Protein AF-A0A8S3WAT8-F1 (afdb_monomer_lite)

Secondary structure (DSSP, 8-state):
-PPPHHHHHHHHHHHHHHTTS---TTHHHHHHHHHHHHH-TT----HHHHHHHHHHHHHHT-S-HHHHHHHHHHHS--------------------------------

Structure (mmCIF, N/CA/C/O backbone):
data_AF-A0A8S3WAT8-F1
#
_entry.id   AF-A0A8S3WAT8-F1
#
loop_
_atom_site.group_PDB
_atom_site.id
_atom_site.type_symbol
_atom_site.label_atom_id
_atom_site.label_alt_id
_atom_site.label_comp_id
_atom_site.label_asym_id
_atom_site.label_entity_id
_atom_site.label_seq_id
_atom_site.pdbx_PDB_ins_code
_atom_site.Cartn_x
_atom_site.Cartn_y
_atom_site.Cartn_z
_atom_site.occupancy
_atom_site.B_iso_or_equiv
_atom_site.auth_seq_id
_atom_site.auth_comp_id
_atom_site.auth_asym_id
_atom_site.auth_atom_id
_atom_site.pdbx_PDB_model_num
ATOM 1 N N . MET A 1 1 ? 0.186 0.932 17.418 1.00 68.19 1 MET A N 1
ATOM 2 C CA . MET A 1 1 ? -1.054 0.558 16.702 1.00 68.19 1 MET A CA 1
ATOM 3 C C . MET A 1 1 ? -0.921 -0.859 16.154 1.00 68.19 1 MET A C 1
ATOM 5 O O . MET A 1 1 ? 0.162 -1.203 15.692 1.00 68.19 1 MET A O 1
ATOM 9 N N . ARG A 1 2 ? -1.981 -1.676 16.201 1.00 78.62 2 ARG A N 1
ATOM 10 C CA . ARG A 1 2 ? -1.981 -3.020 15.604 1.00 78.62 2 ARG A CA 1
ATOM 11 C C . ARG A 1 2 ? -2.451 -2.938 14.152 1.00 78.62 2 ARG A C 1
ATOM 13 O O . ARG A 1 2 ? -3.581 -2.545 13.897 1.00 78.62 2 ARG A O 1
ATOM 20 N N . TRP A 1 3 ? -1.578 -3.297 13.218 1.00 82.94 3 TRP A N 1
ATOM 21 C CA . TRP A 1 3 ? -1.917 -3.374 11.799 1.00 82.94 3 TRP A CA 1
ATOM 22 C C . TRP A 1 3 ? -2.719 -4.644 11.523 1.00 82.94 3 TRP A C 1
ATOM 24 O O . TRP A 1 3 ? -2.230 -5.749 11.774 1.00 82.94 3 TRP A O 1
ATOM 34 N N . SER A 1 4 ? -3.936 -4.491 11.009 1.00 87.94 4 SER A N 1
ATOM 35 C CA . SER A 1 4 ? -4.754 -5.619 10.568 1.00 87.94 4 SER A CA 1
ATOM 36 C C . SER A 1 4 ? -4.258 -6.165 9.225 1.00 87.94 4 SER A C 1
ATOM 38 O O . SER A 1 4 ? -3.505 -5.511 8.499 1.00 87.94 4 SER A O 1
ATOM 40 N N . GLN A 1 5 ? -4.687 -7.377 8.874 1.00 86.56 5 GLN A N 1
ATOM 41 C CA . GLN A 1 5 ? -4.379 -7.969 7.571 1.00 86.56 5 GLN A CA 1
ATOM 42 C C . GLN A 1 5 ? -4.954 -7.133 6.417 1.00 86.56 5 GLN A C 1
ATOM 44 O O . GLN A 1 5 ? -4.261 -6.929 5.424 1.00 86.56 5 GLN A O 1
ATOM 49 N N . ALA A 1 6 ? -6.157 -6.571 6.583 1.00 86.38 6 ALA A N 1
ATOM 50 C CA . ALA A 1 6 ? -6.775 -5.672 5.607 1.00 86.38 6 ALA A CA 1
ATOM 51 C C . ALA A 1 6 ? -5.949 -4.390 5.395 1.00 86.38 6 ALA A C 1
ATOM 53 O O . ALA A 1 6 ? -5.682 -4.010 4.258 1.00 86.38 6 ALA A O 1
ATOM 54 N N . MET A 1 7 ? -5.440 -3.784 6.474 1.00 88.88 7 MET A N 1
ATOM 55 C CA . MET A 1 7 ? -4.555 -2.618 6.373 1.00 88.88 7 MET A CA 1
ATOM 56 C C . MET A 1 7 ? -3.242 -2.961 5.661 1.00 88.88 7 MET A C 1
ATOM 58 O O . MET A 1 7 ? -2.744 -2.170 4.866 1.00 88.88 7 MET A O 1
ATOM 62 N N . ASN A 1 8 ? -2.675 -4.144 5.929 1.00 90.00 8 ASN A N 1
ATOM 63 C CA . ASN A 1 8 ? -1.458 -4.601 5.255 1.00 90.00 8 ASN A CA 1
ATOM 64 C C . ASN A 1 8 ? -1.702 -4.829 3.754 1.00 90.00 8 ASN A C 1
ATOM 66 O O . ASN A 1 8 ? -0.862 -4.454 2.939 1.00 90.00 8 ASN A O 1
ATOM 70 N N . ALA A 1 9 ? -2.858 -5.391 3.393 1.00 89.44 9 ALA A N 1
ATOM 71 C CA . ALA A 1 9 ? -3.274 -5.550 2.005 1.00 89.44 9 ALA A CA 1
ATOM 72 C C . ALA A 1 9 ? -3.441 -4.187 1.314 1.00 89.44 9 ALA A C 1
ATOM 74 O O . ALA A 1 9 ? -2.903 -3.988 0.230 1.00 89.44 9 ALA A O 1
ATOM 75 N N . ASN A 1 10 ? -4.090 -3.214 1.961 1.00 89.81 10 ASN A N 1
ATOM 76 C CA . ASN A 1 10 ? -4.235 -1.852 1.435 1.00 89.81 10 ASN A CA 1
ATOM 77 C C . ASN A 1 10 ? -2.889 -1.118 1.308 1.00 89.81 10 ASN A C 1
ATOM 79 O O . ASN A 1 10 ? -2.667 -0.407 0.329 1.00 89.81 10 ASN A O 1
ATOM 83 N N . ALA A 1 11 ? -1.955 -1.339 2.237 1.00 89.44 11 ALA A N 1
ATOM 84 C CA . ALA A 1 11 ? -0.590 -0.821 2.140 1.00 89.44 11 ALA A CA 1
ATOM 85 C C . ALA A 1 11 ? 0.165 -1.410 0.939 1.00 89.44 11 ALA A C 1
ATOM 87 O O . ALA A 1 11 ? 0.839 -0.678 0.215 1.00 89.44 11 ALA A O 1
ATOM 88 N N . LEU A 1 12 ? 0.016 -2.715 0.690 1.00 89.12 12 LEU A N 1
ATOM 89 C CA . LEU A 1 12 ? 0.580 -3.364 -0.491 1.00 89.12 12 LEU A CA 1
ATOM 90 C C . LEU A 1 12 ? -0.096 -2.908 -1.786 1.00 89.12 12 LEU A C 1
ATOM 92 O O . LEU A 1 12 ? 0.605 -2.671 -2.762 1.00 89.12 12 LEU A O 1
ATOM 96 N N . ARG A 1 13 ? -1.420 -2.712 -1.803 1.00 88.25 13 ARG A N 1
ATOM 97 C CA . ARG A 1 13 ? -2.122 -2.155 -2.970 1.00 88.25 13 ARG A CA 1
ATOM 98 C C . ARG A 1 13 ? -1.599 -0.762 -3.312 1.00 88.25 13 ARG A C 1
ATOM 100 O O . ARG A 1 13 ? -1.258 -0.496 -4.458 1.00 88.25 13 ARG A O 1
ATOM 107 N N . ALA A 1 14 ? -1.446 0.100 -2.307 1.00 88.44 14 ALA A N 1
ATOM 108 C CA . ALA A 1 14 ? -0.851 1.417 -2.495 1.00 88.44 14 ALA A CA 1
ATOM 109 C C . ALA A 1 14 ? 0.591 1.326 -3.021 1.00 88.44 14 ALA A C 1
ATOM 111 O O . ALA A 1 14 ? 0.946 2.073 -3.926 1.00 88.44 14 ALA A O 1
ATOM 112 N N . TYR A 1 15 ? 1.402 0.400 -2.496 1.00 88.44 15 TYR A N 1
ATOM 113 C CA . TYR A 1 15 ? 2.766 0.138 -2.966 1.00 88.44 15 TYR A CA 1
ATOM 114 C C . TYR A 1 15 ? 2.787 -0.325 -4.431 1.00 88.44 15 TYR A C 1
ATOM 116 O O . TYR A 1 15 ? 3.478 0.258 -5.257 1.00 88.44 15 TYR A O 1
ATOM 124 N N . PHE A 1 16 ? 2.000 -1.332 -4.804 1.00 85.56 16 PHE A N 1
ATOM 125 C CA . PHE A 1 16 ? 1.974 -1.818 -6.184 1.00 85.56 16 PHE A CA 1
ATOM 126 C C . PHE A 1 16 ? 1.425 -0.778 -7.165 1.00 85.56 16 PHE A C 1
ATOM 128 O O . PHE A 1 16 ? 1.948 -0.676 -8.272 1.00 85.56 16 PHE A O 1
ATOM 135 N N . GLY A 1 17 ? 0.468 0.052 -6.738 1.00 82.75 17 GLY A N 1
ATOM 136 C CA . GLY A 1 17 ? -0.089 1.136 -7.550 1.00 82.75 17 GLY A CA 1
ATOM 137 C C . GLY A 1 17 ? 0.908 2.245 -7.907 1.00 82.75 17 GLY A C 1
ATOM 138 O O . GLY A 1 17 ? 0.714 2.926 -8.906 1.00 82.75 17 GLY A O 1
ATOM 139 N N . VAL A 1 18 ? 1.992 2.424 -7.139 1.00 82.44 18 VAL A N 1
ATOM 140 C CA . VAL A 1 18 ? 3.056 3.402 -7.457 1.00 82.44 18 VAL A CA 1
ATOM 141 C C . VAL A 1 18 ? 4.325 2.772 -8.032 1.00 82.44 18 VAL A C 1
ATOM 143 O O . VAL A 1 18 ? 5.209 3.493 -8.492 1.00 82.44 18 VAL A O 1
ATOM 146 N N . LYS A 1 19 ? 4.446 1.438 -8.018 1.00 68.44 19 LYS A N 1
ATOM 147 C CA . LYS A 1 19 ? 5.667 0.712 -8.417 1.00 68.44 19 LYS A CA 1
ATOM 148 C C . LYS A 1 19 ? 5.920 0.679 -9.932 1.00 68.44 19 LYS A C 1
ATOM 150 O O . LYS A 1 19 ? 6.952 0.154 -10.337 1.00 68.44 19 LYS A O 1
ATOM 155 N N . GLY A 1 20 ? 4.999 1.213 -10.737 1.00 60.50 20 GLY A N 1
ATOM 156 C CA . GLY A 1 20 ? 5.140 1.366 -12.190 1.00 60.50 20 GLY A CA 1
ATOM 157 C C . GLY A 1 20 ? 5.823 2.663 -12.639 1.00 60.50 20 GLY A C 1
ATOM 158 O O . GLY A 1 20 ? 6.166 2.780 -13.807 1.00 60.50 20 GLY A O 1
ATOM 159 N N . GLU A 1 21 ? 6.047 3.630 -11.742 1.00 57.00 21 GLU A N 1
ATOM 160 C CA . GLU A 1 21 ? 6.706 4.897 -12.085 1.00 57.00 21 GLU A CA 1
ATOM 161 C C . GLU A 1 21 ? 8.146 4.918 -11.552 1.00 57.00 21 GLU A C 1
ATOM 163 O O . GLU A 1 21 ? 8.375 4.981 -10.340 1.00 57.00 21 GLU A O 1
ATOM 168 N N . GLU A 1 22 ? 9.127 4.907 -12.457 1.00 53.25 22 GLU A N 1
ATOM 169 C CA . GLU A 1 22 ? 10.563 5.039 -12.171 1.00 53.25 22 GLU A CA 1
ATOM 170 C C . GLU A 1 22 ? 10.927 6.438 -11.640 1.00 53.25 22 GLU A C 1
ATOM 172 O O . GLU A 1 22 ? 11.609 7.229 -12.286 1.00 53.25 22 GLU A O 1
ATOM 177 N N . THR A 1 23 ? 10.468 6.813 -10.448 1.00 51.16 23 THR A N 1
ATOM 178 C CA . THR A 1 23 ? 10.886 8.085 -9.841 1.00 51.16 23 THR A CA 1
ATOM 179 C C . THR A 1 23 ? 11.262 7.908 -8.385 1.00 51.16 23 THR A C 1
ATOM 181 O O . THR A 1 23 ? 10.403 7.624 -7.557 1.00 51.16 23 THR A O 1
ATOM 184 N N . GLY A 1 24 ? 12.555 8.123 -8.117 1.00 58.31 24 GLY A N 1
ATOM 185 C CA . GLY A 1 24 ? 13.203 8.500 -6.856 1.00 58.31 24 GLY A CA 1
ATOM 186 C C . GLY A 1 24 ? 12.570 8.058 -5.529 1.00 58.31 24 GLY A C 1
ATOM 187 O O . GLY A 1 24 ? 11.426 8.368 -5.210 1.00 58.31 24 GLY A O 1
ATOM 188 N N . CYS A 1 25 ? 13.392 7.474 -4.654 1.00 58.66 25 CYS A N 1
ATOM 189 C CA . CYS A 1 25 ? 13.045 6.966 -3.317 1.00 58.66 25 CYS A CA 1
ATOM 190 C C . CYS A 1 25 ? 12.160 7.864 -2.422 1.00 58.66 25 CYS A C 1
ATOM 192 O O . CYS A 1 25 ? 11.528 7.344 -1.498 1.00 58.66 25 CYS A O 1
ATOM 194 N N . LEU A 1 26 ? 12.143 9.184 -2.645 1.00 62.97 26 LEU A N 1
ATOM 195 C CA . LEU A 1 26 ? 11.342 10.158 -1.894 1.00 62.97 26 LEU A CA 1
ATOM 196 C C . LEU A 1 26 ? 9.950 10.384 -2.506 1.00 62.97 26 LEU A C 1
ATOM 198 O O . LEU A 1 26 ? 8.958 10.326 -1.784 1.00 62.97 26 LEU A O 1
ATOM 202 N N . ALA A 1 27 ? 9.852 10.561 -3.828 1.00 72.50 27 ALA A N 1
ATOM 203 C CA . ALA A 1 27 ? 8.576 10.816 -4.508 1.00 72.50 27 ALA A CA 1
ATOM 204 C C . ALA A 1 27 ? 7.615 9.624 -4.383 1.00 72.50 27 ALA A C 1
ATOM 206 O O . ALA A 1 27 ? 6.407 9.787 -4.201 1.00 72.50 27 ALA A O 1
ATOM 207 N N . TYR A 1 28 ? 8.177 8.416 -4.398 1.00 79.31 28 TYR A N 1
ATOM 208 C CA . TYR A 1 28 ? 7.433 7.182 -4.213 1.00 79.31 28 TYR A CA 1
ATOM 209 C C . TYR A 1 28 ? 6.669 7.119 -2.878 1.00 79.31 28 TYR A C 1
ATOM 211 O O . TYR A 1 28 ? 5.511 6.703 -2.854 1.00 79.31 28 TYR A O 1
ATOM 219 N N . ARG A 1 29 ? 7.279 7.555 -1.762 1.00 85.25 29 ARG A N 1
ATOM 220 C CA . ARG A 1 29 ? 6.660 7.463 -0.422 1.00 85.25 29 ARG A CA 1
ATOM 221 C C . ARG A 1 29 ? 5.443 8.373 -0.302 1.00 85.25 29 ARG A C 1
ATOM 223 O O . ARG A 1 29 ? 4.399 7.917 0.160 1.00 85.25 29 ARG A O 1
ATOM 230 N N . ALA A 1 30 ? 5.561 9.604 -0.791 1.00 85.25 30 ALA A N 1
ATOM 231 C CA . ALA A 1 30 ? 4.464 10.564 -0.817 1.00 85.25 30 ALA A CA 1
ATOM 232 C C . ALA A 1 30 ? 3.304 10.084 -1.703 1.00 85.25 30 ALA A C 1
ATOM 234 O O . ALA A 1 30 ? 2.141 10.160 -1.309 1.00 85.25 30 ALA A O 1
ATOM 235 N N . ARG A 1 31 ? 3.592 9.528 -2.889 1.00 85.06 31 ARG A N 1
ATOM 236 C CA . ARG A 1 31 ? 2.549 8.977 -3.772 1.00 85.06 31 ARG A CA 1
ATOM 237 C C . ARG A 1 31 ? 1.855 7.763 -3.158 1.00 85.06 31 ARG A C 1
ATOM 239 O O . ARG A 1 31 ? 0.627 7.706 -3.144 1.00 85.06 31 ARG A O 1
ATOM 246 N N . MET A 1 32 ? 2.629 6.837 -2.596 1.00 89.19 32 MET A N 1
ATOM 247 C CA . MET A 1 32 ? 2.103 5.659 -1.907 1.00 89.19 32 MET A CA 1
ATOM 248 C C . MET A 1 32 ? 1.207 6.067 -0.732 1.00 89.19 32 MET A C 1
ATOM 250 O O . MET A 1 32 ? 0.121 5.520 -0.565 1.00 89.19 32 MET A O 1
ATOM 254 N N . HIS A 1 33 ? 1.623 7.065 0.051 1.00 90.12 33 HIS A N 1
ATOM 255 C CA . HIS A 1 33 ? 0.831 7.600 1.157 1.00 90.12 33 HIS A CA 1
ATOM 256 C C . HIS A 1 33 ? -0.483 8.220 0.688 1.00 90.12 33 HIS A C 1
ATOM 258 O O . HIS A 1 33 ? -1.527 7.907 1.252 1.00 90.12 33 HIS A O 1
ATOM 264 N N . ARG A 1 34 ? -0.470 9.006 -0.394 1.00 87.88 34 ARG A N 1
ATOM 265 C CA . ARG A 1 34 ? -1.695 9.570 -0.983 1.00 87.88 34 ARG A CA 1
ATOM 266 C C . ARG A 1 34 ? -2.675 8.492 -1.438 1.00 87.88 34 ARG A C 1
ATOM 268 O O . ARG A 1 34 ? -3.874 8.654 -1.231 1.00 87.88 34 ARG A O 1
ATOM 275 N N . LEU A 1 35 ? -2.198 7.410 -2.057 1.00 87.94 35 LEU A N 1
ATOM 276 C CA . LEU A 1 35 ? -3.064 6.283 -2.424 1.00 87.94 35 LEU A CA 1
ATOM 277 C C . LEU A 1 35 ? -3.608 5.576 -1.184 1.00 87.94 35 LEU A C 1
ATOM 279 O O . LEU A 1 35 ? -4.799 5.291 -1.108 1.00 87.94 35 LEU A O 1
ATOM 283 N N . PHE A 1 36 ? -2.758 5.346 -0.189 1.00 90.19 36 PHE A N 1
ATOM 284 C CA . PHE A 1 36 ? -3.164 4.701 1.048 1.00 90.19 36 PHE A CA 1
ATOM 285 C C . PHE A 1 36 ? -4.200 5.526 1.824 1.00 90.19 36 PHE A C 1
ATOM 287 O O . PHE A 1 36 ? -5.188 4.970 2.285 1.00 90.19 36 PHE A O 1
ATOM 294 N N . ALA A 1 37 ? -4.043 6.848 1.892 1.00 89.38 37 ALA A N 1
ATOM 295 C CA . ALA A 1 37 ? -5.002 7.748 2.530 1.00 89.38 37 ALA A CA 1
ATOM 296 C C . ALA A 1 37 ? -6.376 7.757 1.833 1.00 89.38 37 ALA A C 1
ATOM 298 O O . ALA A 1 37 ? -7.381 8.051 2.471 1.00 89.38 37 ALA A O 1
ATOM 299 N N . LYS A 1 38 ? -6.445 7.412 0.538 1.00 87.25 38 LYS A N 1
ATOM 300 C CA . LYS A 1 38 ? -7.724 7.201 -0.164 1.00 87.25 38 LYS A CA 1
ATOM 301 C C . LYS A 1 38 ? -8.383 5.874 0.217 1.00 87.25 38 LYS A C 1
ATOM 303 O O . LYS A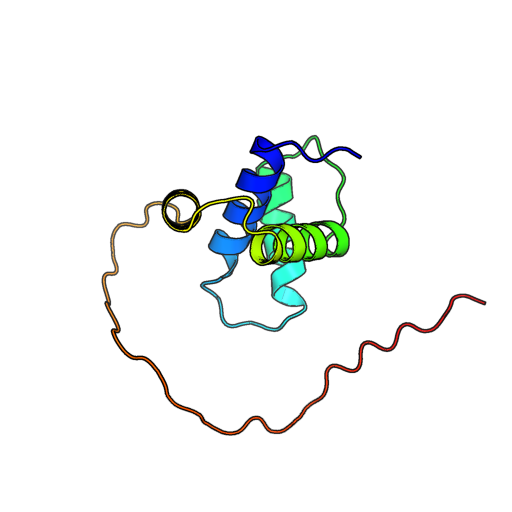 1 38 ? -9.605 5.808 0.267 1.00 87.25 38 LYS A O 1
ATOM 308 N N . LEU A 1 39 ? -7.585 4.830 0.455 1.00 85.56 39 LEU A N 1
ATOM 309 C CA . LEU A 1 39 ? -8.071 3.498 0.834 1.00 85.56 39 LEU A CA 1
ATOM 310 C C . LEU A 1 39 ? -8.473 3.426 2.314 1.00 85.56 39 LEU A C 1
ATOM 312 O O . LEU A 1 39 ? -9.450 2.772 2.654 1.00 85.56 39 LEU A O 1
ATOM 316 N N . GLU A 1 40 ? -7.724 4.104 3.181 1.00 86.19 40 GLU A N 1
ATOM 317 C CA . GLU A 1 40 ? -7.905 4.121 4.635 1.00 86.19 40 GLU A CA 1
ATOM 318 C C . GLU A 1 40 ? -7.913 5.574 5.150 1.00 86.19 40 GLU A C 1
ATOM 320 O O . GLU A 1 40 ? -6.982 5.999 5.838 1.00 86.19 40 GLU A O 1
ATOM 325 N N . PRO A 1 41 ? -8.951 6.372 4.830 1.00 83.19 41 PRO A N 1
ATOM 326 C CA . PRO A 1 41 ? -9.021 7.780 5.238 1.00 83.19 41 PRO A CA 1
ATOM 327 C C . PRO A 1 41 ? -9.178 7.960 6.753 1.00 83.19 41 PRO A C 1
ATOM 329 O O . PRO A 1 41 ? -8.876 9.021 7.292 1.00 83.19 41 PRO A O 1
ATOM 332 N N . SER A 1 42 ? -9.642 6.922 7.451 1.00 83.69 42 SER A N 1
ATOM 333 C CA . SER A 1 42 ? -9.746 6.884 8.912 1.00 83.69 42 SER A CA 1
ATOM 334 C C . SER A 1 42 ? -8.388 6.725 9.599 1.00 83.69 42 SER A C 1
ATOM 336 O O . SER A 1 42 ? -8.299 6.890 10.818 1.00 83.69 42 SER A O 1
ATOM 338 N N . LEU A 1 43 ? -7.333 6.393 8.843 1.00 83.94 43 LEU A N 1
ATOM 339 C CA . LEU A 1 43 ? -6.035 6.065 9.394 1.00 83.94 43 LEU A CA 1
ATOM 340 C C . LEU A 1 43 ? -5.005 7.181 9.207 1.00 83.94 43 LEU A C 1
ATOM 342 O O . LEU A 1 43 ? -4.491 7.417 8.115 1.00 83.94 43 LEU A O 1
ATOM 346 N N . THR A 1 44 ? -4.568 7.761 10.322 1.00 85.62 44 THR A N 1
ATOM 347 C CA . THR A 1 44 ? -3.460 8.721 10.335 1.00 85.62 44 THR A CA 1
ATOM 348 C C . THR A 1 44 ? -2.115 7.998 10.440 1.00 85.62 44 THR A C 1
ATOM 350 O O . THR A 1 44 ? -1.586 7.780 11.529 1.00 85.62 44 THR A O 1
ATOM 353 N N . VAL A 1 45 ? -1.541 7.617 9.298 1.00 86.62 45 VAL A N 1
ATOM 354 C CA . VAL A 1 45 ? -0.147 7.142 9.193 1.00 86.62 45 VAL A CA 1
ATOM 355 C C . VAL A 1 45 ? 0.725 8.187 8.512 1.00 86.62 45 VAL A C 1
ATOM 357 O O . VAL A 1 45 ? 0.245 8.964 7.695 1.00 86.62 45 VAL A O 1
ATOM 360 N N . THR A 1 46 ? 2.019 8.204 8.829 1.00 89.00 46 THR A N 1
ATOM 361 C CA . THR A 1 46 ? 3.004 9.013 8.096 1.00 89.00 46 THR A CA 1
ATOM 362 C C . THR A 1 46 ? 3.548 8.241 6.896 1.00 89.00 46 THR A C 1
ATOM 364 O O . THR A 1 46 ? 3.517 7.007 6.873 1.00 89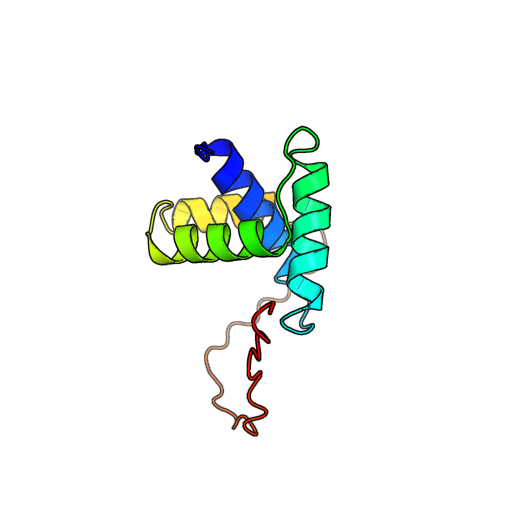.00 46 THR A O 1
ATOM 367 N N . GLU A 1 47 ? 4.107 8.952 5.916 1.00 88.62 47 GLU A N 1
ATOM 368 C CA . GLU A 1 47 ? 4.759 8.343 4.747 1.00 88.62 47 GLU A CA 1
ATOM 369 C C . GLU A 1 47 ? 5.852 7.339 5.151 1.00 88.62 47 GLU A C 1
ATOM 371 O O . GLU A 1 47 ? 5.961 6.249 4.585 1.00 88.62 47 GLU A O 1
ATOM 376 N N . GLN A 1 48 ? 6.630 7.689 6.181 1.00 87.19 48 GLN A N 1
ATOM 377 C CA . GLN A 1 48 ? 7.690 6.848 6.730 1.00 87.19 48 GLN A CA 1
ATOM 378 C C . GLN A 1 48 ? 7.132 5.560 7.351 1.00 87.19 48 GLN A C 1
ATOM 380 O O . GLN A 1 48 ? 7.598 4.475 7.014 1.00 87.19 48 GLN A O 1
ATOM 385 N N . ASN A 1 49 ? 6.092 5.664 8.190 1.00 89.25 49 ASN A N 1
ATOM 386 C CA . ASN A 1 49 ? 5.455 4.500 8.815 1.00 89.25 49 ASN A CA 1
ATOM 387 C C . ASN A 1 49 ? 4.895 3.528 7.771 1.00 89.25 49 ASN A C 1
ATOM 389 O O . ASN A 1 49 ? 5.040 2.315 7.915 1.00 89.25 49 ASN A O 1
ATOM 393 N N . LEU A 1 50 ? 4.274 4.054 6.712 1.00 89.50 50 LEU A N 1
ATOM 394 C CA . LEU A 1 50 ? 3.745 3.239 5.624 1.00 89.50 50 LEU A CA 1
ATOM 395 C C . LEU A 1 50 ? 4.871 2.516 4.868 1.00 89.50 50 LEU A C 1
ATOM 397 O O . LEU A 1 50 ? 4.776 1.315 4.624 1.00 89.50 50 LEU A O 1
ATOM 401 N N . ALA A 1 51 ? 5.964 3.216 4.553 1.00 87.75 51 ALA A N 1
ATOM 402 C CA . ALA A 1 51 ? 7.118 2.620 3.884 1.00 87.75 51 ALA A CA 1
ATOM 403 C C . ALA A 1 51 ? 7.789 1.527 4.726 1.00 87.75 51 ALA A C 1
ATOM 405 O O . ALA A 1 51 ? 8.085 0.445 4.213 1.00 87.75 51 ALA A O 1
ATOM 406 N N . ASP A 1 52 ? 7.994 1.776 6.017 1.00 89.12 52 ASP A N 1
ATOM 407 C CA . ASP A 1 52 ? 8.573 0.791 6.931 1.00 89.12 52 ASP A CA 1
ATOM 408 C C . ASP A 1 52 ? 7.653 -0.415 7.103 1.00 89.12 52 ASP A C 1
ATOM 410 O O . ASP A 1 52 ? 8.120 -1.558 7.120 1.00 89.12 52 ASP A O 1
ATOM 414 N N . ARG A 1 53 ? 6.335 -0.188 7.129 1.00 89.56 53 ARG A N 1
ATOM 415 C CA . ARG A 1 53 ? 5.365 -1.275 7.190 1.00 89.56 53 ARG A CA 1
ATOM 416 C C . ARG A 1 53 ? 5.416 -2.157 5.951 1.00 89.56 53 ARG A C 1
ATOM 418 O O . ARG A 1 53 ? 5.433 -3.376 6.091 1.00 89.56 53 ARG A O 1
ATOM 425 N N . VAL A 1 54 ? 5.476 -1.570 4.759 1.00 88.88 54 VAL A N 1
ATOM 426 C CA . VAL A 1 54 ? 5.573 -2.345 3.516 1.00 88.88 54 VAL A CA 1
ATOM 427 C C . VAL A 1 54 ? 6.876 -3.141 3.462 1.00 88.88 54 VAL A C 1
ATOM 429 O O . VAL A 1 54 ? 6.843 -4.332 3.159 1.00 88.88 54 VAL A O 1
ATOM 432 N N . ARG A 1 55 ? 8.015 -2.544 3.840 1.00 87.88 55 ARG A N 1
ATOM 433 C CA . ARG A 1 55 ? 9.291 -3.279 3.948 1.00 87.88 55 ARG A CA 1
ATOM 434 C C . ARG A 1 55 ? 9.190 -4.454 4.911 1.00 87.88 55 ARG A C 1
ATOM 436 O O . ARG A 1 55 ? 9.671 -5.540 4.600 1.00 87.88 55 ARG A O 1
ATOM 443 N N . TYR A 1 56 ? 8.561 -4.239 6.066 1.00 88.94 56 TYR A N 1
ATOM 444 C CA . TYR A 1 56 ? 8.327 -5.301 7.033 1.00 88.94 56 TYR A CA 1
ATOM 445 C C . TYR A 1 56 ? 7.485 -6.421 6.419 1.00 88.94 56 TYR A C 1
ATOM 447 O O . TYR A 1 56 ? 7.896 -7.571 6.499 1.00 88.94 56 TYR A O 1
ATOM 455 N N . ILE A 1 57 ? 6.367 -6.104 5.759 1.00 87.44 57 ILE A N 1
ATOM 456 C CA . ILE A 1 57 ? 5.483 -7.091 5.119 1.00 87.44 57 ILE A CA 1
ATOM 457 C C . ILE A 1 57 ? 6.234 -7.916 4.063 1.00 87.44 57 ILE A C 1
ATOM 459 O O . ILE A 1 57 ? 6.166 -9.142 4.093 1.00 87.44 57 ILE A O 1
ATOM 463 N N . LEU A 1 58 ? 6.995 -7.257 3.183 1.00 84.38 58 LEU A N 1
ATOM 464 C CA . LEU A 1 58 ? 7.770 -7.919 2.127 1.00 84.38 58 LEU A CA 1
ATOM 465 C C . LEU A 1 58 ? 8.886 -8.813 2.688 1.00 84.38 58 LEU A C 1
ATOM 467 O O . LEU A 1 58 ? 9.162 -9.872 2.139 1.00 84.38 58 LEU A O 1
ATOM 471 N N . ARG A 1 59 ? 9.522 -8.410 3.795 1.00 85.25 59 ARG A N 1
ATOM 472 C CA . ARG A 1 59 ? 10.606 -9.178 4.430 1.00 85.25 59 ARG A CA 1
ATOM 473 C C . ARG A 1 59 ? 10.104 -10.321 5.314 1.00 85.25 59 ARG A C 1
ATOM 475 O O . ARG A 1 59 ? 10.812 -11.303 5.495 1.00 85.25 59 ARG A O 1
ATOM 482 N N . SER A 1 60 ? 8.926 -10.170 5.910 1.00 83.19 60 SER A N 1
ATOM 483 C CA . SER A 1 60 ? 8.364 -11.132 6.868 1.00 83.19 60 SER A CA 1
ATOM 484 C C . SER A 1 60 ? 7.555 -12.253 6.216 1.00 83.19 60 SER A C 1
ATOM 486 O O . SER A 1 60 ? 7.084 -13.127 6.935 1.00 83.19 60 SER A O 1
ATOM 488 N N . ASN A 1 61 ? 7.405 -12.243 4.884 1.00 75.00 61 ASN A N 1
ATOM 489 C CA . ASN A 1 61 ? 6.653 -13.243 4.119 1.00 75.00 61 ASN A CA 1
ATOM 490 C C . ASN A 1 61 ? 5.233 -13.491 4.674 1.00 75.00 61 ASN A C 1
ATOM 492 O O . ASN A 1 61 ? 4.748 -14.617 4.696 1.00 75.00 61 ASN A O 1
ATOM 496 N N . ILE A 1 62 ? 4.580 -12.430 5.174 1.00 81.38 62 ILE A N 1
ATOM 497 C CA . ILE A 1 62 ? 3.216 -12.502 5.736 1.00 81.38 62 ILE A CA 1
ATOM 498 C C . ILE A 1 62 ? 2.190 -12.861 4.655 1.00 81.38 62 ILE A C 1
ATOM 500 O O . ILE A 1 62 ? 1.160 -13.455 4.962 1.00 81.38 62 ILE A O 1
ATOM 504 N N . PHE A 1 63 ? 2.466 -12.482 3.409 1.00 83.56 63 PHE A N 1
ATOM 505 C CA . PHE A 1 63 ? 1.674 -12.855 2.246 1.00 83.56 63 PHE A CA 1
ATOM 506 C C . PHE A 1 63 ? 2.496 -13.784 1.371 1.00 83.56 63 PHE A C 1
ATOM 508 O O . PHE A 1 63 ? 3.666 -13.504 1.109 1.00 83.56 63 PHE A O 1
ATOM 515 N N . ASP A 1 64 ? 1.860 -14.853 0.904 1.00 83.81 64 ASP A N 1
ATOM 516 C CA . ASP A 1 64 ? 2.454 -15.725 -0.097 1.00 83.81 64 ASP A CA 1
ATOM 517 C C . ASP A 1 64 ? 2.562 -15.004 -1.450 1.00 83.81 64 ASP A C 1
ATOM 519 O O . ASP A 1 64 ? 1.837 -14.043 -1.730 1.00 83.81 64 ASP A O 1
ATOM 523 N N . VAL A 1 65 ? 3.445 -15.491 -2.317 1.00 79.06 65 VAL A N 1
ATOM 524 C CA . VAL A 1 65 ? 3.686 -14.940 -3.656 1.00 79.06 65 VAL A CA 1
ATOM 525 C C . VAL A 1 65 ? 2.387 -14.863 -4.461 1.00 79.06 65 VAL A C 1
ATOM 527 O O . VAL A 1 65 ? 2.115 -13.843 -5.094 1.00 79.06 65 VAL A O 1
ATOM 530 N N . ALA A 1 66 ? 1.534 -15.889 -4.376 1.00 83.56 66 ALA A N 1
ATOM 531 C CA . ALA A 1 66 ? 0.231 -15.896 -5.042 1.00 83.56 66 ALA A CA 1
ATOM 532 C C . ALA A 1 66 ? -0.680 -14.750 -4.567 1.00 83.56 66 ALA A C 1
ATOM 534 O O . ALA A 1 66 ? -1.446 -14.174 -5.345 1.00 83.56 66 ALA A O 1
ATOM 535 N N . GLU A 1 67 ? -0.587 -14.394 -3.289 1.00 83.00 67 GLU A N 1
ATOM 536 C CA . GLU A 1 67 ? -1.392 -13.343 -2.683 1.00 83.00 67 GLU A CA 1
ATOM 537 C C . GLU A 1 67 ? -0.834 -11.951 -2.987 1.00 83.00 67 GLU A C 1
ATOM 539 O O . GLU A 1 67 ? -1.605 -11.030 -3.253 1.00 83.00 67 GLU A O 1
ATOM 544 N N . LEU A 1 68 ? 0.492 -11.812 -3.064 1.00 83.38 68 LEU A N 1
ATOM 545 C CA . LEU A 1 68 ? 1.146 -10.606 -3.571 1.00 83.38 68 LEU A CA 1
ATOM 546 C C . LEU A 1 68 ? 0.748 -10.321 -5.024 1.00 83.38 68 LEU A C 1
ATOM 548 O O . LEU A 1 68 ? 0.386 -9.191 -5.341 1.00 83.38 68 LEU A O 1
ATOM 552 N N . GLU A 1 69 ? 0.736 -11.336 -5.888 1.00 81.56 69 GLU A N 1
ATOM 553 C CA . GLU A 1 69 ? 0.316 -11.192 -7.288 1.00 81.56 69 GLU A CA 1
ATOM 554 C C . GLU A 1 69 ? -1.183 -10.892 -7.423 1.00 81.56 69 GLU A C 1
ATOM 556 O O . GLU A 1 69 ? -1.601 -10.136 -8.304 1.00 81.56 69 GLU A O 1
ATOM 561 N N . ARG A 1 70 ? -2.023 -11.428 -6.528 1.00 85.62 70 ARG A N 1
ATOM 562 C CA . ARG A 1 70 ? -3.441 -11.041 -6.455 1.00 85.62 70 ARG A CA 1
ATOM 563 C C . ARG A 1 70 ? -3.588 -9.565 -6.079 1.00 85.62 70 ARG A C 1
ATOM 565 O O . ARG A 1 70 ? -4.259 -8.825 -6.790 1.00 85.62 70 ARG A O 1
ATOM 572 N N . LEU A 1 71 ? -2.909 -9.124 -5.020 1.00 84.81 71 LEU A N 1
ATOM 573 C CA . LEU A 1 71 ? -2.935 -7.730 -4.566 1.00 84.81 71 LEU A CA 1
ATOM 574 C C . LEU A 1 71 ? -2.364 -6.769 -5.611 1.00 84.81 71 LEU A C 1
ATOM 576 O O . LEU A 1 71 ? -2.865 -5.658 -5.754 1.00 84.81 71 LEU A O 1
ATOM 580 N N . ARG A 1 72 ? -1.346 -7.196 -6.362 1.00 81.94 72 ARG A N 1
ATOM 581 C CA . ARG A 1 72 ? -0.781 -6.436 -7.477 1.00 81.94 72 ARG A CA 1
ATOM 582 C C . ARG A 1 72 ? -1.803 -6.242 -8.593 1.00 81.94 72 ARG A C 1
ATOM 584 O O . ARG A 1 72 ? -1.970 -5.117 -9.049 1.00 81.94 72 ARG A O 1
ATOM 591 N N . ARG A 1 73 ? -2.511 -7.301 -8.996 1.00 80.88 73 ARG A N 1
ATOM 592 C CA . ARG A 1 73 ? -3.577 -7.216 -10.009 1.00 80.88 73 ARG A CA 1
ATOM 593 C C . ARG A 1 73 ? -4.736 -6.327 -9.570 1.00 80.88 73 ARG A C 1
ATOM 595 O O . ARG A 1 73 ? -5.254 -5.584 -10.383 1.00 80.88 73 ARG A O 1
ATOM 602 N N . GLU A 1 74 ? -5.114 -6.373 -8.295 1.00 79.38 74 GLU A N 1
ATOM 603 C CA . GLU A 1 74 ? -6.158 -5.498 -7.741 1.00 79.38 74 GLU A CA 1
ATOM 604 C C . GLU A 1 74 ? -5.723 -4.026 -7.644 1.00 79.38 74 GLU A C 1
ATOM 606 O O . GLU A 1 74 ? -6.559 -3.126 -7.664 1.00 79.38 74 GLU A O 1
ATOM 611 N N . ALA A 1 75 ? -4.423 -3.778 -7.478 1.00 70.38 75 ALA A N 1
ATOM 612 C CA . ALA A 1 75 ? -3.858 -2.440 -7.346 1.00 70.38 75 ALA A CA 1
ATOM 613 C C . ALA A 1 75 ? -3.695 -1.712 -8.680 1.00 70.38 75 ALA A C 1
ATOM 615 O O . ALA A 1 75 ? -3.697 -0.482 -8.703 1.00 70.38 75 ALA A O 1
ATOM 616 N N . VAL A 1 76 ? -3.521 -2.462 -9.768 1.00 61.19 76 VAL A N 1
ATOM 617 C CA . VAL A 1 76 ? -3.559 -1.920 -11.122 1.00 61.19 76 VAL A CA 1
ATOM 618 C C . VAL A 1 76 ? -5.034 -1.661 -11.430 1.00 61.19 76 VAL A C 1
ATOM 620 O O . VAL A 1 76 ? -5.786 -2.627 -11.563 1.00 61.19 76 VAL A O 1
ATOM 623 N N . PRO A 1 77 ? -5.504 -0.398 -11.501 1.00 53.66 77 PRO A N 1
ATOM 624 C CA . PRO A 1 77 ? -6.824 -0.161 -12.062 1.00 53.66 77 PRO A CA 1
ATOM 625 C C . PRO A 1 77 ? -6.811 -0.764 -13.462 1.00 53.66 77 PRO A C 1
ATOM 627 O O . PRO A 1 77 ? -5.826 -0.588 -14.177 1.00 53.66 77 PRO A O 1
ATOM 630 N N . SER A 1 78 ? -7.859 -1.507 -13.811 1.00 41.47 78 SER A N 1
ATOM 631 C CA . SER A 1 78 ? -8.074 -2.101 -15.128 1.00 41.47 78 SER A CA 1
ATOM 632 C C . SER A 1 78 ? -8.139 -1.017 -16.209 1.00 41.47 78 SER A C 1
ATOM 634 O O . SER A 1 78 ? -9.197 -0.715 -16.747 1.00 41.47 78 SER A O 1
ATOM 636 N N . SER A 1 79 ? -7.009 -0.395 -16.514 1.00 42.78 79 SER A N 1
ATOM 637 C CA . SER A 1 79 ? -6.745 0.157 -17.822 1.00 42.78 79 SER A CA 1
ATOM 638 C C . SER A 1 79 ? -6.412 -1.055 -18.674 1.00 42.78 79 SER A C 1
ATOM 640 O O . SER A 1 79 ? -5.258 -1.466 -18.795 1.00 42.78 79 SER A O 1
ATOM 642 N N . ASP A 1 80 ? -7.463 -1.686 -19.191 1.00 42.28 80 ASP A N 1
ATOM 643 C CA . ASP A 1 80 ? -7.366 -2.333 -20.489 1.00 42.28 80 ASP A CA 1
ATOM 644 C C . ASP A 1 80 ? -6.556 -1.408 -21.420 1.00 42.28 80 ASP A C 1
ATOM 646 O O . ASP A 1 80 ? -6.736 -0.190 -21.398 1.00 42.28 80 ASP A O 1
ATOM 650 N N . GLU A 1 81 ? -5.654 -2.013 -22.196 1.00 43.47 81 GLU A N 1
ATOM 651 C CA . GLU A 1 81 ? -4.756 -1.392 -23.185 1.00 43.47 81 GLU A CA 1
ATOM 652 C C . GLU A 1 81 ? -3.390 -0.865 -22.693 1.00 43.47 81 GLU A C 1
ATOM 654 O O . GLU A 1 81 ? -3.070 0.310 -22.826 1.00 43.47 81 GLU A O 1
ATOM 659 N N . ASN A 1 82 ? -2.497 -1.761 -22.257 1.00 35.50 82 ASN A N 1
ATOM 660 C CA . ASN A 1 82 ? -1.300 -2.058 -23.064 1.00 35.50 82 ASN A CA 1
ATOM 661 C C . ASN A 1 82 ? -0.572 -3.296 -22.525 1.00 35.50 82 ASN A C 1
ATOM 663 O O . ASN A 1 82 ? 0.166 -3.251 -21.540 1.00 35.50 82 ASN A O 1
ATOM 667 N N . ALA A 1 83 ? -0.770 -4.420 -23.204 1.00 47.47 83 ALA A N 1
ATOM 668 C CA . ALA A 1 83 ? 0.191 -5.498 -23.160 1.00 47.47 83 ALA A CA 1
ATOM 669 C C . ALA A 1 83 ? 1.487 -5.000 -23.807 1.00 47.47 83 ALA A C 1
ATOM 671 O O . ALA A 1 83 ? 1.539 -4.796 -25.013 1.00 47.47 83 ALA A O 1
ATOM 672 N N . THR A 1 84 ? 2.557 -4.885 -23.035 1.00 39.09 84 THR A N 1
ATOM 673 C CA . THR A 1 84 ? 3.861 -5.291 -23.551 1.00 39.09 84 THR A CA 1
ATOM 674 C C . THR A 1 84 ? 4.541 -6.094 -22.462 1.00 39.09 84 THR A C 1
ATOM 676 O O . THR A 1 84 ? 4.976 -5.589 -21.430 1.00 39.09 84 THR A O 1
ATOM 679 N N . ALA A 1 85 ? 4.495 -7.405 -22.674 1.00 51.00 85 ALA A N 1
ATOM 680 C CA . ALA A 1 85 ? 5.381 -8.335 -22.026 1.00 51.00 85 ALA A CA 1
ATOM 681 C C . ALA A 1 85 ? 6.807 -7.960 -22.427 1.00 51.00 85 ALA A C 1
ATOM 683 O O . ALA A 1 85 ? 7.140 -8.026 -23.605 1.00 51.00 85 ALA A O 1
ATOM 684 N N . GLU A 1 86 ? 7.637 -7.611 -21.455 1.00 40.47 86 GLU A N 1
ATOM 685 C CA . GLU A 1 86 ? 9.081 -7.750 -21.594 1.00 40.47 86 GLU A CA 1
ATOM 686 C C . GLU A 1 86 ? 9.557 -8.668 -20.474 1.00 40.47 86 GLU A C 1
ATOM 688 O O . GLU A 1 86 ? 9.902 -8.278 -19.359 1.00 40.47 86 GLU A O 1
ATOM 693 N N . ASP A 1 87 ? 9.461 -9.954 -20.809 1.00 42.69 87 ASP A N 1
ATOM 694 C CA . ASP A 1 87 ? 10.496 -10.932 -20.520 1.00 42.69 87 ASP A CA 1
ATOM 695 C C . ASP A 1 87 ? 11.870 -10.286 -20.731 1.00 42.69 87 ASP A C 1
ATOM 697 O O . ASP A 1 87 ? 12.224 -9.963 -21.861 1.00 42.69 87 ASP A O 1
ATOM 701 N N . SER A 1 88 ? 12.599 -10.024 -19.645 1.00 39.28 88 SER A N 1
ATOM 702 C CA . SER A 1 88 ? 14.067 -9.954 -19.621 1.00 39.28 88 SER A CA 1
ATOM 703 C C . SER A 1 88 ? 14.571 -9.670 -18.204 1.00 39.28 88 SER A C 1
ATOM 705 O O . SER A 1 88 ? 14.622 -8.537 -17.732 1.00 39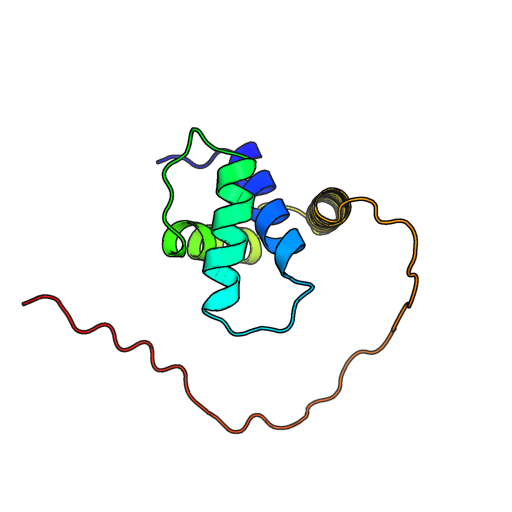.28 88 SER A O 1
ATOM 707 N N . ALA A 1 89 ? 15.006 -10.724 -17.520 1.00 40.94 89 ALA A N 1
ATOM 708 C CA . ALA A 1 89 ? 16.114 -10.617 -16.576 1.00 40.94 89 ALA A CA 1
ATOM 709 C C . ALA A 1 89 ? 17.440 -10.718 -17.361 1.00 40.94 89 ALA A C 1
ATOM 711 O O . ALA A 1 89 ? 17.460 -11.304 -18.439 1.00 40.94 89 ALA A O 1
ATOM 712 N N . PRO A 1 90 ? 18.595 -10.377 -16.773 1.00 53.22 90 PRO A N 1
ATOM 713 C CA . PRO A 1 90 ? 18.951 -9.172 -16.035 1.00 53.22 90 PRO A CA 1
ATOM 714 C C . PRO A 1 90 ? 20.071 -8.423 -16.792 1.00 53.22 90 PRO A C 1
ATOM 716 O O . PRO A 1 90 ? 20.935 -9.053 -17.399 1.00 53.22 90 PRO A O 1
ATOM 719 N N . GLN A 1 91 ? 20.139 -7.092 -16.729 1.00 37.22 91 GLN A N 1
ATOM 720 C CA . GLN A 1 91 ? 21.342 -6.364 -17.158 1.00 37.22 91 GLN A CA 1
ATOM 721 C C . GLN A 1 91 ? 21.879 -5.545 -15.988 1.00 37.22 91 GLN A C 1
ATOM 723 O O . GLN A 1 91 ? 21.326 -4.528 -15.577 1.00 37.22 91 GLN A O 1
ATOM 728 N N . ILE A 1 92 ? 22.965 -6.078 -15.433 1.00 46.84 92 ILE A N 1
ATOM 729 C CA . ILE A 1 92 ? 23.917 -5.392 -14.573 1.00 46.84 92 ILE A CA 1
ATOM 730 C C . ILE A 1 92 ? 24.473 -4.227 -15.394 1.00 46.84 92 ILE A C 1
ATOM 732 O O . ILE A 1 92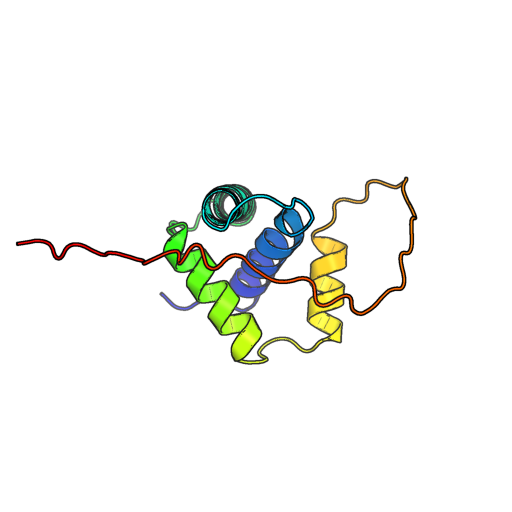 ? 25.224 -4.448 -16.337 1.00 46.84 92 ILE A O 1
ATOM 736 N N . VAL A 1 93 ? 24.113 -2.999 -15.038 1.00 39.72 93 VAL A N 1
ATOM 737 C CA . VAL A 1 93 ? 24.841 -1.802 -15.460 1.00 39.72 93 VAL A CA 1
ATOM 738 C C . VAL A 1 93 ? 25.085 -0.933 -14.236 1.00 39.72 93 VAL A C 1
ATOM 740 O O . VAL A 1 93 ? 24.188 -0.664 -13.438 1.00 39.72 93 VAL A O 1
ATOM 743 N N . GLU A 1 94 ? 26.362 -0.616 -14.065 1.00 43.88 94 GLU A N 1
ATOM 744 C CA . GLU A 1 94 ? 26.982 0.092 -12.956 1.00 43.88 94 GLU A CA 1
ATOM 745 C C . GLU A 1 94 ? 26.175 1.285 -12.442 1.00 43.88 94 GLU A C 1
ATOM 747 O O . GLU A 1 94 ? 25.863 2.234 -13.159 1.00 43.88 94 GLU A O 1
ATOM 752 N N . GLN A 1 95 ? 25.917 1.251 -11.137 1.00 46.56 95 GLN A N 1
ATOM 753 C CA . GLN A 1 95 ? 25.570 2.425 -10.351 1.00 46.56 95 GLN A CA 1
ATOM 754 C C . GLN A 1 95 ? 26.810 3.320 -10.234 1.00 46.56 95 GLN A C 1
ATOM 756 O O . GLN A 1 95 ? 27.786 2.888 -9.615 1.00 46.56 95 GLN A O 1
ATOM 761 N N . PRO A 1 96 ? 26.783 4.597 -10.654 1.00 39.34 96 PRO A N 1
ATOM 762 C CA . PRO A 1 96 ? 27.551 5.579 -9.920 1.00 39.3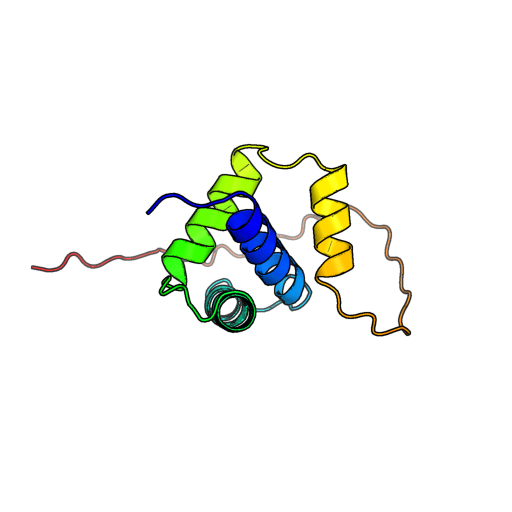4 96 PRO A CA 1
ATOM 763 C C . PRO A 1 96 ? 26.891 5.716 -8.545 1.00 39.34 96 PRO A C 1
ATOM 765 O O . PRO A 1 96 ? 25.728 6.105 -8.409 1.00 39.34 96 PRO A O 1
ATOM 768 N N . ALA A 1 97 ? 27.648 5.324 -7.525 1.00 49.97 97 ALA A N 1
ATOM 769 C CA . ALA A 1 97 ? 27.313 5.433 -6.119 1.00 49.97 97 ALA A CA 1
ATOM 770 C C . ALA A 1 97 ? 27.057 6.897 -5.718 1.00 49.97 97 ALA A C 1
ATOM 772 O O . ALA A 1 97 ? 27.923 7.560 -5.161 1.00 49.97 97 ALA A O 1
ATOM 773 N N . ASN A 1 98 ? 25.843 7.399 -5.942 1.00 50.72 98 ASN A N 1
ATOM 774 C CA . ASN A 1 98 ? 25.328 8.533 -5.186 1.00 50.72 98 ASN A CA 1
ATOM 775 C C . ASN A 1 98 ? 24.573 7.975 -3.988 1.00 50.72 98 ASN A C 1
ATOM 777 O O . ASN A 1 98 ? 23.373 7.703 -4.029 1.00 50.72 98 ASN A O 1
ATOM 781 N N . GLY A 1 99 ? 25.337 7.748 -2.919 1.00 43.03 99 GLY A N 1
ATOM 782 C CA . GLY A 1 99 ? 24.810 7.362 -1.626 1.00 43.03 99 GLY A CA 1
ATOM 783 C C . GLY A 1 99 ? 23.737 8.352 -1.188 1.00 43.03 99 GLY A C 1
ATOM 784 O O . GLY A 1 99 ? 24.035 9.491 -0.837 1.00 43.03 99 GLY A O 1
ATOM 785 N N . CYS A 1 100 ? 22.482 7.900 -1.147 1.00 40.53 100 CYS A N 1
ATOM 786 C CA . CYS A 1 100 ? 21.482 8.499 -0.276 1.00 40.53 100 CYS A CA 1
ATOM 787 C C . CYS A 1 100 ? 21.925 8.244 1.168 1.00 40.53 100 CYS A C 1
ATOM 789 O O . CYS A 1 100 ? 21.478 7.305 1.826 1.00 40.53 100 CYS A O 1
ATOM 791 N N . ARG A 1 101 ? 22.856 9.071 1.645 1.00 38.41 101 ARG A N 1
ATOM 792 C CA . ARG A 1 101 ? 23.196 9.191 3.053 1.00 38.41 101 ARG A CA 1
ATOM 793 C C . ARG A 1 101 ? 21.964 9.781 3.730 1.00 38.41 101 ARG A C 1
ATOM 795 O O . ARG A 1 101 ? 21.658 10.960 3.583 1.00 38.41 101 ARG A O 1
ATOM 802 N N . CYS A 1 102 ? 21.207 8.929 4.410 1.00 40.06 102 CYS A N 1
ATOM 803 C CA . CYS A 1 102 ? 20.166 9.354 5.333 1.00 40.06 102 CYS A CA 1
ATOM 804 C C . CYS A 1 102 ? 20.855 10.028 6.527 1.00 40.06 102 CYS A C 1
ATOM 806 O O . CYS A 1 102 ? 21.102 9.384 7.543 1.00 40.06 102 CYS A O 1
ATOM 808 N N . GLU A 1 103 ? 21.223 11.299 6.395 1.00 36.94 103 GLU A N 1
ATOM 809 C CA . GLU A 1 103 ? 21.613 12.113 7.542 1.00 36.94 103 GLU A CA 1
ATOM 810 C C . GLU A 1 103 ? 20.328 12.526 8.257 1.00 36.94 103 GLU A C 1
ATOM 812 O O . GLU A 1 103 ? 19.626 13.442 7.842 1.00 36.94 103 GLU A O 1
ATOM 817 N N . TYR A 1 104 ? 19.980 11.786 9.307 1.00 48.38 104 TYR A N 1
ATOM 818 C CA . TYR A 1 104 ? 19.173 12.325 10.394 1.00 48.38 104 TYR A CA 1
ATOM 819 C C . TYR A 1 104 ? 20.092 13.231 11.222 1.00 48.38 104 TYR A C 1
ATOM 821 O O . TYR A 1 104 ? 20.989 12.699 11.881 1.00 48.38 104 TYR A O 1
ATOM 829 N N . PRO A 1 105 ? 19.912 14.561 11.254 1.00 52.69 105 PRO A N 1
ATOM 830 C CA . PRO A 1 105 ? 20.449 15.339 12.350 1.00 52.69 105 PRO A CA 1
ATOM 831 C C . PRO A 1 105 ? 19.509 15.174 13.548 1.00 52.69 105 PRO A C 1
ATOM 833 O O . PRO A 1 105 ? 18.328 15.518 13.498 1.00 52.69 105 PRO A O 1
ATOM 836 N N . SER A 1 106 ? 20.054 14.582 14.609 1.00 48.66 106 SER A N 1
ATOM 837 C CA . SER A 1 106 ? 19.494 14.549 15.955 1.00 48.66 106 SER A CA 1
ATOM 838 C C . SER A 1 106 ? 18.920 15.910 16.355 1.00 48.66 106 SER A C 1
ATOM 840 O O . SER A 1 106 ? 19.599 16.928 16.235 1.00 48.66 106 SER A O 1
ATOM 842 N N . CYS A 1 107 ? 17.693 15.915 16.876 1.00 42.62 107 CYS A N 1
ATOM 843 C CA . CYS A 1 107 ? 17.183 17.033 17.660 1.00 42.62 107 CYS A CA 1
ATOM 844 C C . CYS A 1 107 ? 18.033 17.168 18.932 1.00 42.62 107 CYS A C 1
ATOM 846 O O . CYS A 1 107 ? 18.135 16.212 19.705 1.00 42.62 107 CYS A O 1
ATOM 848 N N . GLY A 1 108 ? 18.632 18.3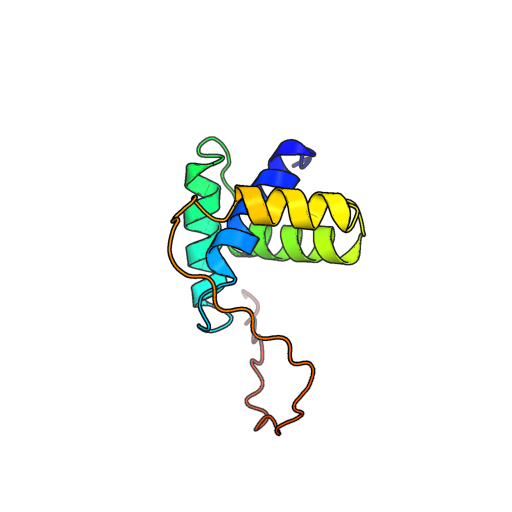42 19.113 1.00 41.66 108 GLY A N 1
ATOM 849 C CA . GLY A 1 108 ? 19.181 18.854 20.366 1.00 41.66 108 GLY A CA 1
ATOM 850 C C . GLY A 1 108 ? 18.506 20.173 20.698 1.00 41.66 108 GLY A C 1
ATOM 851 O O . GLY A 1 108 ? 18.052 20.839 19.737 1.00 41.66 108 GLY A O 1
#

Foldseek 3Di:
DDQDPVLLLLLLLLLLLQVPDPDDPVVSLVSSVVSSCVVCVVDDDDSVRSVVSNVCCVVVPPDPPVRSVVSNVVSPDPPDDDDDDDDDDDDDDDDPDPDPPPDDDDDD

pLDDT: mean 70.67, std 19.42, range [35.5, 90.19]

Sequence (108 aa):
MRWSQAMNANALRAYFGVKGEETGCLAYRARMHRLFAKLEPSLTVTEQNLADRVRYILRSNIFDVAELERLRREAVPSSDENATAEDSAPQIVEQPANGCRCEYPSCG

Radius of gyration: 16.15 Å; chains: 1; bounding box: 37×35×44 Å

Organism: Parnassius apollo (NCBI:txid110799)